Protein AF-A0A2H5VFX8-F1 (afdb_monomer)

Solvent-accessible surface area (backbone atoms only — not comparable to full-atom values): 6244 Å² total; per-residue (Å²): 88,88,66,51,66,59,59,57,82,94,69,58,56,94,41,51,47,45,29,39,61,62,89,93,60,56,45,67,61,52,40,51,47,31,31,77,76,65,73,42,84,60,42,71,35,64,79,96,39,44,62,45,27,39,33,45,79,60,65,83,97,71,53,75,63,58,55,52,49,52,55,52,46,50,50,49,48,37,44,76,73,73,39,90,57,54,68,63,47,60,59,52,50,52,53,55,60,64,71,48,72,82,81,124

Structure (mmCIF, N/CA/C/O backbone):
data_AF-A0A2H5VFX8-F1
#
_entry.id   AF-A0A2H5VFX8-F1
#
loop_
_atom_site.group_PDB
_atom_site.id
_atom_site.type_symbol
_atom_site.label_atom_id
_atom_site.label_alt_id
_atom_site.label_comp_id
_atom_site.label_asym_id
_atom_site.label_entity_id
_atom_site.label_seq_id
_atom_site.pdbx_PDB_ins_code
_atom_site.Cartn_x
_atom_site.Cartn_y
_atom_site.Cartn_z
_atom_site.occupancy
_atom_site.B_iso_or_equiv
_atom_site.auth_seq_id
_atom_site.auth_comp_id
_atom_site.auth_asym_id
_atom_site.auth_atom_id
_atom_site.pdbx_PDB_model_num
ATOM 1 N N . MET A 1 1 ? 9.583 1.473 7.853 1.00 73.19 1 MET A N 1
ATOM 2 C CA . MET A 1 1 ? 8.390 0.595 7.693 1.00 73.19 1 MET A CA 1
ATOM 3 C C . MET A 1 1 ? 8.760 -0.885 7.716 1.00 73.19 1 MET A C 1
ATOM 5 O O . MET A 1 1 ? 7.961 -1.670 8.208 1.00 73.19 1 MET A O 1
ATOM 9 N N . GLY A 1 2 ? 9.946 -1.283 7.229 1.00 83.44 2 GLY A N 1
ATOM 10 C CA . GLY A 1 2 ? 10.460 -2.645 7.435 1.00 83.44 2 GLY A CA 1
ATOM 11 C C . GLY A 1 2 ? 9.691 -3.741 6.692 1.00 83.44 2 GLY A C 1
ATOM 12 O O . GLY A 1 2 ? 9.580 -4.849 7.206 1.00 83.44 2 GLY A O 1
ATOM 13 N N . PHE A 1 3 ? 9.118 -3.424 5.527 1.00 89.06 3 PHE A N 1
ATOM 14 C CA . PHE A 1 3 ? 8.528 -4.419 4.632 1.00 89.06 3 PHE A CA 1
ATOM 15 C C . PHE A 1 3 ? 9.602 -5.038 3.740 1.00 89.06 3 PHE A C 1
ATOM 17 O O . PHE A 1 3 ? 10.490 -4.335 3.250 1.00 89.06 3 PHE A O 1
ATOM 24 N N . LYS A 1 4 ? 9.495 -6.346 3.497 1.00 91.50 4 LYS A N 1
ATOM 25 C CA . LYS A 1 4 ? 10.379 -7.067 2.580 1.00 91.50 4 LYS A CA 1
ATOM 26 C C . LYS A 1 4 ? 9.832 -6.946 1.150 1.00 91.50 4 LYS A C 1
ATOM 28 O O . LYS A 1 4 ? 8.669 -7.290 0.933 1.00 91.50 4 LYS A O 1
ATOM 33 N N . PRO A 1 5 ? 10.627 -6.483 0.168 1.00 93.38 5 PRO A N 1
ATOM 34 C CA . PRO A 1 5 ? 10.227 -6.516 -1.237 1.00 93.38 5 PRO A CA 1
ATOM 35 C C . PRO A 1 5 ? 9.914 -7.948 -1.685 1.00 93.38 5 PRO A C 1
ATOM 37 O O . PRO A 1 5 ? 10.638 -8.875 -1.321 1.00 93.38 5 PRO A O 1
ATOM 40 N N . PHE A 1 6 ? 8.843 -8.117 -2.461 1.00 94.06 6 PHE A N 1
ATOM 41 C CA . PHE A 1 6 ? 8.473 -9.408 -3.042 1.00 94.06 6 PHE A CA 1
ATOM 42 C C . PHE A 1 6 ? 9.475 -9.865 -4.120 1.00 94.06 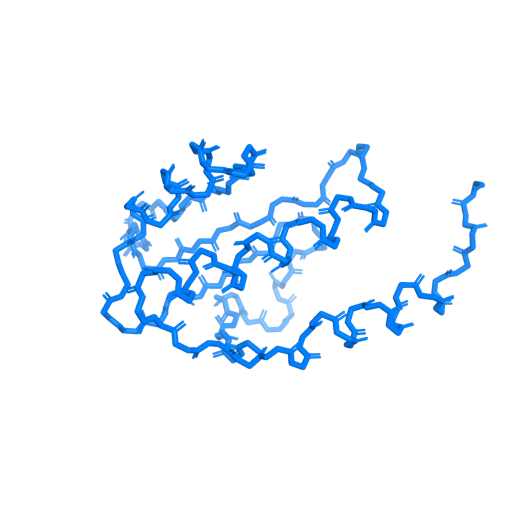6 PHE A C 1
ATOM 44 O O . PHE A 1 6 ? 10.060 -10.934 -3.952 1.00 94.06 6 PHE A O 1
ATOM 51 N N . PRO A 1 7 ? 9.746 -9.075 -5.179 1.00 92.69 7 PRO A N 1
ATOM 52 C CA . PRO A 1 7 ? 10.707 -9.462 -6.207 1.00 92.69 7 PRO A CA 1
ATOM 53 C C . PRO A 1 7 ? 12.164 -9.261 -5.761 1.00 92.69 7 PRO A C 1
ATOM 55 O O . PRO A 1 7 ? 12.503 -8.332 -5.007 1.00 92.69 7 PRO A O 1
ATOM 58 N N . VAL A 1 8 ? 13.046 -10.103 -6.310 1.00 93.19 8 VAL A N 1
ATOM 59 C CA . VAL A 1 8 ? 14.503 -9.911 -6.252 1.00 93.19 8 VAL A CA 1
ATOM 60 C C . VAL A 1 8 ? 14.893 -8.579 -6.892 1.00 93.19 8 VAL A C 1
ATOM 62 O O . VAL A 1 8 ? 14.155 -8.032 -7.709 1.00 93.19 8 VAL A O 1
ATOM 65 N N . LYS A 1 9 ? 16.036 -8.020 -6.480 1.00 92.19 9 LYS A N 1
ATOM 66 C CA . LYS A 1 9 ? 16.426 -6.639 -6.805 1.00 92.19 9 LYS A CA 1
ATOM 67 C C . LYS A 1 9 ? 16.393 -6.345 -8.308 1.00 92.19 9 LYS A C 1
ATOM 69 O O . LYS A 1 9 ? 15.857 -5.307 -8.682 1.00 92.19 9 LYS A O 1
ATOM 74 N N . ASP A 1 10 ? 16.882 -7.275 -9.117 1.00 93.69 10 ASP A N 1
ATOM 75 C CA . ASP A 1 10 ? 17.061 -7.088 -10.561 1.00 93.69 10 ASP A CA 1
ATOM 76 C C . ASP A 1 10 ? 15.756 -7.239 -11.361 1.00 93.69 10 ASP A C 1
ATOM 78 O O . ASP A 1 10 ? 15.690 -6.845 -12.518 1.00 93.69 10 ASP A O 1
ATOM 82 N N . LEU A 1 11 ? 14.690 -7.750 -10.730 1.00 93.44 11 LEU A N 1
ATOM 83 C CA . LEU A 1 11 ? 13.368 -7.946 -11.342 1.00 93.44 11 LEU A CA 1
ATOM 84 C C . LEU A 1 11 ? 12.312 -6.975 -10.790 1.00 93.44 11 LEU A C 1
ATOM 86 O O . LEU A 1 11 ? 11.107 -7.197 -10.920 1.00 93.44 11 LEU A O 1
ATOM 90 N N . ARG A 1 12 ? 12.742 -5.903 -10.115 1.00 93.38 12 ARG A N 1
ATOM 91 C CA . ARG A 1 12 ? 11.830 -4.889 -9.575 1.00 93.38 12 ARG A CA 1
ATOM 92 C C . ARG A 1 12 ? 11.284 -4.013 -10.692 1.00 93.38 12 ARG A C 1
ATOM 94 O O . ARG A 1 12 ? 12.038 -3.422 -11.454 1.00 93.38 12 ARG A O 1
ATOM 101 N N . SER A 1 13 ? 9.965 -3.868 -10.719 1.00 92.75 13 SER A N 1
ATOM 102 C CA . SER A 1 13 ? 9.310 -2.903 -11.594 1.00 92.75 13 SER A CA 1
ATOM 103 C C . SER A 1 13 ? 9.514 -1.472 -11.085 1.00 92.75 13 SER A C 1
ATOM 105 O O . SER A 1 13 ? 9.486 -1.214 -9.879 1.00 92.75 13 SER A O 1
ATOM 107 N N . TYR A 1 14 ? 9.670 -0.536 -12.022 1.00 90.00 14 TYR A N 1
ATOM 108 C CA . TYR A 1 14 ? 9.686 0.903 -11.748 1.00 90.00 14 TYR A CA 1
ATOM 109 C C . TYR A 1 14 ? 8.293 1.466 -11.441 1.00 90.00 14 TYR A C 1
ATOM 111 O O . TYR A 1 14 ? 8.176 2.532 -10.842 1.00 90.00 14 TYR A O 1
ATOM 119 N N . THR A 1 15 ? 7.238 0.756 -11.843 1.00 92.81 15 THR A N 1
ATOM 120 C CA . THR A 1 15 ? 5.860 1.256 -11.837 1.00 92.81 15 THR A CA 1
ATOM 121 C C . THR A 1 15 ? 4.951 0.534 -10.854 1.00 92.81 15 THR A C 1
ATOM 123 O O . THR A 1 15 ? 3.970 1.113 -10.396 1.00 92.81 15 THR A O 1
ATOM 126 N N . VAL A 1 16 ? 5.255 -0.715 -10.497 1.00 94.12 16 VAL A N 1
ATOM 127 C CA . VAL A 1 16 ? 4.463 -1.499 -9.542 1.00 94.12 16 VAL A CA 1
ATO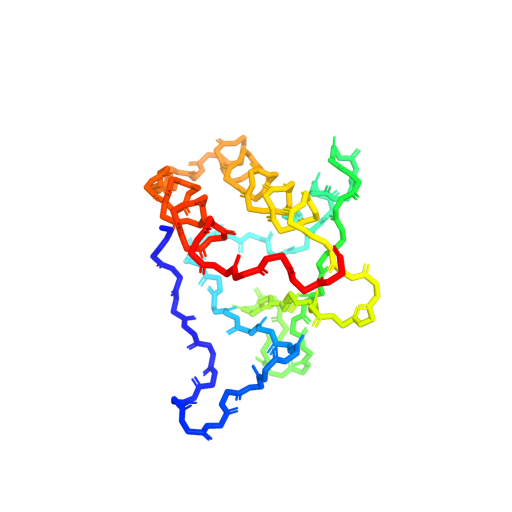M 128 C C . VAL A 1 16 ? 5.376 -2.056 -8.463 1.00 94.12 16 VAL A C 1
ATOM 130 O O . VAL A 1 16 ? 6.234 -2.900 -8.712 1.00 94.12 16 VAL A O 1
ATOM 133 N N . LEU A 1 17 ? 5.163 -1.599 -7.235 1.00 94.62 17 LEU A N 1
ATOM 134 C CA . LEU A 1 17 ? 5.944 -2.002 -6.076 1.00 94.62 17 LEU A CA 1
ATOM 135 C C . LEU A 1 17 ? 5.194 -3.099 -5.326 1.00 94.62 17 LEU A C 1
ATOM 137 O O . LEU A 1 17 ? 4.063 -2.879 -4.903 1.00 94.62 17 LEU A O 1
ATOM 141 N N . ALA A 1 18 ? 5.812 -4.263 -5.146 1.00 94.75 18 ALA A N 1
ATOM 142 C CA . ALA A 1 18 ? 5.215 -5.397 -4.447 1.00 94.75 18 ALA A CA 1
ATOM 143 C C . ALA A 1 18 ? 5.989 -5.719 -3.163 1.00 94.75 18 ALA A C 1
ATOM 145 O O . ALA A 1 18 ? 7.220 -5.822 -3.182 1.00 94.75 18 ALA A O 1
ATOM 146 N N . PHE A 1 19 ? 5.268 -5.908 -2.060 1.00 94.56 19 PHE A N 1
ATOM 147 C CA . PHE A 1 19 ? 5.845 -6.164 -0.743 1.00 94.56 19 PHE A CA 1
ATOM 148 C C . PHE A 1 19 ? 5.094 -7.271 -0.012 1.00 94.56 19 PHE A C 1
ATOM 150 O O . PHE A 1 19 ? 3.873 -7.386 -0.119 1.00 94.56 19 PHE A O 1
ATOM 157 N N . TRP A 1 20 ? 5.833 -8.051 0.770 1.00 93.75 20 TRP A N 1
ATOM 158 C CA . TRP A 1 20 ? 5.253 -8.993 1.717 1.00 93.75 20 TRP A CA 1
ATOM 159 C C . TRP A 1 20 ? 4.559 -8.248 2.857 1.00 93.75 20 TRP A C 1
ATOM 161 O O . TRP A 1 20 ? 5.105 -7.277 3.391 1.00 93.75 20 TRP A O 1
ATOM 171 N N . HIS A 1 21 ? 3.390 -8.736 3.261 1.00 90.56 21 HIS A N 1
ATOM 172 C CA . HIS A 1 21 ? 2.797 -8.382 4.544 1.00 90.56 21 HIS A CA 1
ATOM 173 C C . HIS A 1 21 ? 3.672 -8.889 5.688 1.00 90.56 21 HIS A C 1
ATOM 175 O O . HIS A 1 21 ? 4.404 -9.871 5.554 1.00 90.56 21 HIS A O 1
ATOM 181 N N . LYS A 1 22 ? 3.605 -8.197 6.824 1.00 84.12 22 LYS A N 1
ATOM 182 C CA . LYS A 1 22 ? 4.135 -8.729 8.084 1.00 84.12 22 LYS A CA 1
ATOM 183 C C . LYS A 1 22 ? 3.170 -9.785 8.621 1.00 84.12 22 LYS A C 1
ATOM 185 O O . LYS A 1 22 ? 1.983 -9.779 8.295 1.00 84.12 22 LYS A O 1
ATOM 190 N N . GLU A 1 23 ? 3.693 -10.678 9.447 1.00 83.62 23 GLU A N 1
ATOM 191 C CA . GLU A 1 23 ? 2.886 -11.700 10.108 1.00 83.62 23 GLU A CA 1
ATOM 192 C C . GLU A 1 23 ? 1.747 -11.071 10.924 1.00 83.62 23 GLU A C 1
ATOM 194 O O . GLU A 1 23 ? 1.902 -10.002 11.519 1.00 83.62 23 GLU A O 1
ATOM 199 N N . GLY A 1 24 ? 0.585 -11.726 10.911 1.00 83.81 24 GLY A N 1
ATOM 200 C CA . GLY A 1 24 ? -0.611 -11.288 11.634 1.00 83.81 24 GLY A CA 1
ATOM 201 C C . GLY A 1 24 ? -1.472 -10.236 10.925 1.00 83.81 24 GLY A C 1
ATOM 202 O O . GLY A 1 24 ? -2.565 -9.947 11.406 1.00 83.81 24 GLY A O 1
ATOM 203 N N . ILE A 1 25 ? -1.043 -9.680 9.785 1.00 86.06 25 ILE A N 1
ATOM 204 C CA . ILE A 1 25 ? -1.852 -8.715 9.024 1.00 86.06 25 ILE A CA 1
ATOM 205 C C . ILE A 1 25 ? -2.863 -9.441 8.132 1.00 86.06 25 ILE A C 1
ATOM 207 O O . ILE A 1 25 ? -2.501 -10.263 7.292 1.00 86.06 25 ILE A O 1
ATOM 211 N N . ASP A 1 26 ? -4.130 -9.056 8.258 1.00 90.50 26 ASP A N 1
ATOM 212 C CA . ASP A 1 26 ? -5.184 -9.408 7.308 1.00 90.50 26 ASP A CA 1
ATOM 213 C C . ASP A 1 26 ? -5.167 -8.421 6.127 1.00 90.50 26 ASP A C 1
ATOM 215 O O . ASP A 1 26 ? -5.568 -7.261 6.261 1.00 90.50 26 ASP A O 1
ATOM 219 N N . ASP A 1 27 ? -4.683 -8.880 4.967 1.00 91.19 27 ASP A N 1
ATOM 220 C CA . ASP A 1 27 ? -4.599 -8.081 3.736 1.00 91.19 27 ASP A CA 1
ATOM 221 C C . ASP A 1 27 ? -5.942 -7.462 3.340 1.00 91.19 27 ASP A C 1
ATOM 223 O O . ASP A 1 27 ? -5.996 -6.292 2.965 1.00 91.19 27 ASP A O 1
ATOM 227 N N . VAL A 1 28 ? -7.028 -8.236 3.402 1.00 92.44 28 VAL A N 1
ATOM 228 C CA . VAL A 1 28 ? -8.337 -7.783 2.923 1.00 92.44 28 VAL A CA 1
ATOM 229 C C . VAL A 1 28 ? -8.837 -6.664 3.822 1.00 92.44 28 VAL A C 1
ATOM 231 O O . VAL A 1 28 ? -9.156 -5.585 3.323 1.00 92.44 28 VAL A O 1
ATOM 234 N N . LYS A 1 29 ? -8.804 -6.872 5.145 1.00 92.69 29 LYS A N 1
ATOM 235 C CA . LYS A 1 29 ? -9.200 -5.838 6.111 1.00 92.69 29 LYS A CA 1
ATOM 236 C C . LYS A 1 29 ? -8.334 -4.594 5.998 1.00 92.69 29 LYS A C 1
ATOM 238 O O . LYS A 1 29 ? -8.863 -3.489 6.028 1.00 92.69 29 LYS A O 1
ATOM 243 N N . PHE A 1 30 ? -7.022 -4.752 5.834 1.00 92.62 30 PHE A N 1
ATOM 244 C CA . PHE A 1 30 ? -6.114 -3.621 5.670 1.00 92.62 30 PHE A CA 1
ATOM 245 C C . PHE A 1 30 ? -6.437 -2.796 4.418 1.00 92.62 30 PHE A C 1
ATOM 247 O O . PHE A 1 30 ? -6.527 -1.568 4.494 1.00 92.62 30 PHE A O 1
ATOM 254 N N . ARG A 1 31 ? -6.650 -3.456 3.274 1.00 94.62 31 ARG A N 1
ATOM 255 C CA . ARG A 1 31 ? -6.997 -2.781 2.016 1.00 94.62 31 ARG A CA 1
ATOM 256 C C . ARG A 1 31 ? -8.354 -2.093 2.091 1.00 94.62 31 ARG A C 1
ATOM 258 O O . ARG A 1 31 ? -8.460 -0.942 1.680 1.00 94.62 31 ARG A O 1
ATOM 265 N N . GLU A 1 32 ? -9.359 -2.754 2.657 1.00 94.88 32 GLU A N 1
ATOM 266 C CA . GLU A 1 32 ? -10.671 -2.143 2.875 1.00 94.88 32 GLU A CA 1
ATOM 267 C C . GLU A 1 32 ? -10.606 -0.946 3.824 1.00 94.88 32 GLU A C 1
ATOM 269 O O . GLU A 1 32 ? -11.282 0.054 3.598 1.00 94.88 32 GLU A O 1
ATOM 274 N N . TYR A 1 33 ? -9.793 -1.026 4.878 1.00 94.75 33 TYR A N 1
ATOM 275 C CA . TYR A 1 33 ? -9.622 0.070 5.827 1.00 94.75 33 TYR A CA 1
ATOM 276 C C . TYR A 1 33 ? -8.979 1.292 5.169 1.00 94.75 33 TYR A C 1
ATOM 278 O O . TYR A 1 33 ? -9.421 2.422 5.380 1.00 94.75 33 TYR A O 1
ATOM 286 N N . LEU A 1 34 ? -7.950 1.070 4.345 1.00 94.81 34 LEU A N 1
ATOM 287 C CA . LEU A 1 34 ? -7.295 2.127 3.579 1.00 94.81 34 LEU A CA 1
ATOM 288 C C . LEU A 1 34 ? -8.250 2.834 2.617 1.00 94.81 34 LEU A C 1
ATOM 290 O O . LEU A 1 34 ? -8.252 4.067 2.556 1.00 94.81 34 LEU A O 1
ATOM 294 N N . ASP A 1 35 ? -9.067 2.059 1.910 1.00 95.88 35 ASP A N 1
ATOM 295 C CA . ASP A 1 35 ? -10.064 2.578 0.982 1.00 95.88 35 ASP A CA 1
ATOM 296 C C . ASP A 1 35 ? -11.133 3.386 1.734 1.00 95.88 35 ASP A C 1
ATOM 298 O O . ASP A 1 35 ? -11.243 4.600 1.560 1.00 95.88 35 ASP A O 1
ATOM 302 N N . LYS A 1 36 ? -11.818 2.754 2.696 1.00 95.38 36 LYS A N 1
ATOM 303 C CA . LYS A 1 36 ? -12.938 3.358 3.434 1.00 95.38 36 LYS A CA 1
ATOM 304 C C . LYS A 1 36 ? -12.535 4.593 4.246 1.00 95.38 36 LYS A C 1
ATOM 306 O O . LYS A 1 36 ? -13.299 5.552 4.306 1.00 95.38 36 LYS A O 1
ATOM 311 N N . LYS A 1 37 ? -11.362 4.589 4.893 1.00 95.06 37 LYS A N 1
ATOM 312 C CA . LYS A 1 37 ? -10.957 5.676 5.806 1.00 95.06 37 LYS A CA 1
ATOM 313 C C . LYS A 1 37 ? -10.146 6.778 5.132 1.00 95.06 37 LYS A C 1
ATOM 315 O O . LYS A 1 37 ? -10.229 7.932 5.546 1.00 95.06 37 LYS A O 1
ATOM 320 N N . TYR A 1 38 ? -9.330 6.441 4.134 1.00 94.06 38 TYR A N 1
ATOM 321 C CA . TYR A 1 38 ? -8.382 7.391 3.544 1.00 94.06 38 TYR A CA 1
ATOM 322 C C . TYR A 1 38 ? -8.588 7.629 2.044 1.00 94.06 38 TYR A C 1
ATOM 324 O O . TYR A 1 38 ? -7.909 8.500 1.478 1.00 94.06 38 TYR A O 1
ATOM 332 N N . GLY A 1 39 ? -9.491 6.882 1.399 1.00 94.25 39 GLY A N 1
ATOM 333 C CA . GLY A 1 39 ? -9.679 6.901 -0.050 1.00 94.25 39 GLY A CA 1
ATOM 334 C C . GLY A 1 39 ? -8.402 6.506 -0.788 1.00 94.25 39 GLY A C 1
ATOM 335 O O . GLY A 1 39 ? -8.047 7.138 -1.782 1.00 94.25 39 GLY A O 1
ATOM 336 N N . VAL A 1 40 ? -7.632 5.563 -0.231 1.00 95.62 40 VAL A N 1
ATOM 337 C CA . VAL A 1 40 ? -6.391 5.055 -0.828 1.00 95.62 40 VAL A CA 1
ATOM 338 C C . VAL A 1 40 ? -6.592 3.591 -1.174 1.00 95.62 40 VAL A C 1
ATOM 340 O O . VAL A 1 40 ? -6.750 2.756 -0.290 1.00 95.62 40 VAL A O 1
ATOM 343 N N . ILE A 1 41 ? -6.526 3.277 -2.463 1.00 95.00 41 ILE A N 1
ATOM 344 C CA . ILE A 1 41 ? -6.705 1.916 -2.962 1.00 95.00 41 ILE A CA 1
ATOM 345 C C . ILE A 1 41 ? -5.334 1.331 -3.292 1.00 95.00 41 ILE A C 1
ATOM 347 O O . ILE A 1 41 ? -4.563 1.901 -4.064 1.00 95.00 41 ILE A O 1
ATOM 351 N N . ILE A 1 42 ? -5.042 0.167 -2.717 1.00 94.94 42 ILE A N 1
ATOM 352 C CA . ILE A 1 42 ? -3.889 -0.659 -3.083 1.00 94.94 42 ILE A CA 1
ATOM 353 C C . ILE A 1 42 ? -4.380 -2.040 -3.511 1.00 94.94 42 ILE A C 1
ATOM 355 O O . ILE A 1 42 ? -5.466 -2.477 -3.125 1.00 94.94 42 ILE A O 1
ATOM 359 N N . ALA A 1 43 ? -3.575 -2.748 -4.297 1.00 95.00 43 ALA A N 1
ATOM 360 C CA . ALA A 1 43 ? -3.948 -4.062 -4.799 1.00 95.00 43 ALA A CA 1
ATOM 361 C C . ALA A 1 43 ? -3.361 -5.182 -3.932 1.00 95.00 43 ALA A C 1
ATOM 363 O O . ALA A 1 43 ? -2.256 -5.063 -3.410 1.00 95.00 43 ALA A O 1
ATOM 364 N N . GLY A 1 44 ? -4.078 -6.298 -3.819 1.00 94.25 44 GLY A N 1
ATOM 365 C CA . GLY A 1 44 ? -3.539 -7.529 -3.240 1.00 94.25 44 GLY A CA 1
ATOM 366 C C . GLY A 1 44 ? -2.692 -8.328 -4.240 1.00 94.25 44 GLY A C 1
ATOM 367 O O . GLY A 1 44 ? -2.610 -8.010 -5.438 1.00 94.25 44 GLY A O 1
ATOM 368 N N . GLY A 1 45 ? -2.062 -9.385 -3.735 1.00 91.69 45 GLY A N 1
ATOM 369 C CA . GLY A 1 45 ? -1.498 -10.475 -4.525 1.00 91.69 45 GLY A CA 1
ATOM 370 C C . GLY A 1 45 ? -2.579 -11.407 -5.084 1.00 91.69 45 GLY A C 1
ATOM 371 O O . GLY A 1 45 ? -3.697 -11.470 -4.568 1.00 91.69 45 GLY A O 1
ATOM 372 N N . PHE A 1 46 ? -2.230 -12.151 -6.131 1.00 89.50 46 PHE A N 1
ATOM 373 C CA . PHE A 1 46 ? -3.094 -13.147 -6.769 1.00 89.50 46 PHE A CA 1
ATOM 374 C C . PHE A 1 46 ? -2.469 -14.543 -6.688 1.00 89.50 46 PHE A C 1
ATOM 376 O O . PHE A 1 46 ? -1.273 -14.671 -6.434 1.00 89.50 46 PHE A O 1
ATOM 383 N N . GLY A 1 47 ? -3.273 -15.587 -6.908 1.00 92.00 47 GLY A N 1
ATOM 384 C CA . GLY A 1 47 ? -2.798 -16.974 -6.898 1.00 92.00 47 GLY A CA 1
ATOM 385 C C . GLY A 1 47 ? -2.140 -17.358 -5.570 1.00 92.00 47 GLY A C 1
ATOM 386 O O . GLY A 1 47 ? -2.672 -17.067 -4.500 1.00 92.00 47 GLY A O 1
ATOM 387 N N . GLU A 1 48 ? -0.957 -17.965 -5.642 1.00 91.44 48 GLU A N 1
ATOM 388 C CA . GLU A 1 48 ? -0.205 -18.487 -4.488 1.00 91.44 48 GLU A CA 1
ATOM 389 C C . GLU A 1 48 ? 0.203 -17.419 -3.456 1.00 91.44 48 GLU A C 1
ATOM 391 O O . GLU A 1 48 ? 0.460 -17.728 -2.287 1.00 91.44 48 GLU A O 1
ATOM 396 N N . VAL A 1 49 ? 0.242 -16.146 -3.869 1.00 91.62 49 VAL A N 1
ATOM 397 C CA . VAL A 1 49 ? 0.610 -15.003 -3.016 1.00 91.62 49 VAL A CA 1
ATOM 398 C C . VAL A 1 49 ? -0.598 -14.193 -2.538 1.00 91.62 49 VAL A C 1
ATOM 400 O O . VAL A 1 49 ? -0.437 -13.129 -1.929 1.00 91.62 49 VAL A O 1
ATOM 403 N N . ARG A 1 50 ? -1.822 -14.678 -2.792 1.00 91.50 50 ARG A N 1
ATOM 404 C CA . ARG A 1 50 ? -3.060 -14.045 -2.323 1.00 91.50 50 ARG A CA 1
ATOM 405 C C . ARG A 1 50 ? -3.053 -13.919 -0.798 1.00 91.50 50 ARG A C 1
ATOM 407 O O . ARG A 1 50 ? -2.761 -14.874 -0.088 1.00 91.50 50 ARG A O 1
ATOM 414 N N . GLY A 1 51 ? -3.345 -12.717 -0.303 1.00 90.31 51 GLY A N 1
ATOM 415 C CA . GLY A 1 51 ? -3.361 -12.399 1.130 1.00 90.31 51 GLY A CA 1
ATOM 416 C C . GLY A 1 51 ? -1.982 -12.239 1.786 1.00 90.31 51 GLY A C 1
ATOM 417 O O . GLY A 1 51 ? -1.908 -11.761 2.910 1.00 90.31 51 GLY A O 1
ATOM 418 N N . LYS A 1 52 ? -0.886 -12.583 1.094 1.00 92.25 52 LYS A N 1
ATOM 419 C CA . LYS A 1 52 ? 0.487 -12.491 1.627 1.00 92.25 52 LYS A CA 1
ATOM 420 C C . LYS A 1 52 ? 1.254 -11.276 1.115 1.00 92.25 52 LYS A C 1
ATOM 422 O O . LYS A 1 52 ? 2.185 -10.815 1.767 1.00 92.25 52 LYS A O 1
ATOM 427 N N . VAL A 1 53 ? 0.893 -10.779 -0.065 1.00 94.38 53 VAL A N 1
ATOM 428 C CA . VAL A 1 53 ? 1.561 -9.661 -0.740 1.00 94.38 53 VAL A CA 1
ATOM 429 C C . VAL A 1 53 ? 0.546 -8.567 -1.033 1.00 94.38 53 VAL A C 1
ATOM 431 O O . VAL A 1 53 ? -0.592 -8.856 -1.403 1.00 94.38 53 VAL A O 1
ATOM 434 N N . PHE A 1 54 ? 0.989 -7.318 -0.950 1.00 94.81 54 PHE A N 1
ATOM 435 C CA . PHE A 1 54 ? 0.275 -6.165 -1.488 1.00 94.81 54 PHE A CA 1
ATOM 436 C C . PHE A 1 54 ? 1.127 -5.443 -2.535 1.00 94.81 54 PHE A C 1
ATOM 438 O O . PHE A 1 54 ? 2.355 -5.574 -2.581 1.00 94.81 54 PHE A O 1
ATOM 445 N N . ARG A 1 55 ? 0.458 -4.684 -3.401 1.00 95.81 55 ARG A N 1
ATOM 446 C CA . ARG A 1 55 ? 1.047 -3.982 -4.538 1.00 95.81 55 ARG A CA 1
ATOM 447 C C . ARG A 1 55 ? 0.588 -2.530 -4.574 1.00 95.81 55 ARG A C 1
ATOM 449 O O . ARG A 1 55 ? -0.603 -2.241 -4.461 1.00 95.81 55 ARG A O 1
ATOM 456 N N . ILE A 1 56 ? 1.544 -1.631 -4.778 1.00 95.50 56 ILE A N 1
ATOM 457 C CA . ILE A 1 56 ? 1.333 -0.193 -4.941 1.00 95.50 56 ILE A CA 1
ATOM 458 C C . ILE A 1 56 ? 1.674 0.168 -6.385 1.00 95.50 56 ILE A C 1
ATOM 460 O O . ILE A 1 56 ? 2.808 -0.026 -6.824 1.00 95.50 56 ILE A O 1
ATOM 464 N N . GLY A 1 57 ? 0.690 0.683 -7.117 1.00 94.38 57 GLY A N 1
ATOM 465 C CA . GLY A 1 57 ? 0.892 1.226 -8.456 1.00 94.38 57 GLY A CA 1
ATOM 466 C C . GLY A 1 57 ? 1.348 2.681 -8.390 1.00 94.38 57 GLY A C 1
ATOM 467 O O . GLY A 1 57 ? 0.736 3.499 -7.712 1.00 94.38 57 GLY A O 1
ATOM 468 N N . SER A 1 58 ? 2.413 3.000 -9.113 1.00 91.94 58 SER A N 1
ATOM 469 C CA . SER A 1 58 ? 2.914 4.351 -9.347 1.00 91.94 58 SER A CA 1
ATOM 470 C C . SER A 1 58 ? 2.995 4.572 -10.857 1.00 91.94 58 SER A C 1
ATOM 472 O O . SER A 1 58 ? 4.070 4.528 -11.453 1.00 91.94 58 SER A O 1
ATOM 474 N N . MET A 1 59 ? 1.830 4.731 -11.485 1.00 91.94 59 MET A N 1
ATOM 475 C CA . MET A 1 59 ? 1.663 4.822 -12.937 1.00 91.94 59 MET A CA 1
ATOM 476 C C . MET A 1 59 ? 0.750 5.985 -13.312 1.00 91.94 59 MET A C 1
ATOM 478 O O . MET A 1 59 ? -0.216 6.264 -12.605 1.00 91.94 59 MET A O 1
ATOM 482 N N . GLY A 1 60 ? 1.022 6.615 -14.455 1.00 90.75 60 GLY A N 1
ATOM 483 C CA . GLY A 1 60 ? 0.213 7.718 -14.973 1.00 90.75 60 GLY A CA 1
ATOM 484 C C . GLY A 1 60 ? 0.429 9.017 -14.197 1.00 90.75 60 GLY A C 1
ATOM 485 O O . GLY A 1 60 ? 1.562 9.382 -13.888 1.00 90.75 60 GLY A O 1
ATOM 486 N N . ILE A 1 61 ? -0.662 9.725 -13.890 1.00 89.31 61 ILE A N 1
ATOM 487 C CA . ILE A 1 61 ? -0.627 11.046 -13.245 1.00 89.31 61 ILE A CA 1
ATOM 488 C C . ILE A 1 61 ? -0.382 10.882 -11.736 1.00 89.31 61 ILE A C 1
ATOM 490 O O . ILE A 1 61 ? -1.296 10.893 -10.910 1.00 89.31 61 ILE A O 1
ATOM 494 N N . VAL A 1 62 ? 0.887 10.718 -11.367 1.00 89.25 62 VAL A N 1
ATOM 495 C CA . VAL A 1 62 ? 1.331 10.583 -9.975 1.00 89.25 62 VAL A CA 1
ATOM 496 C C . VAL A 1 62 ? 2.166 11.793 -9.585 1.00 89.25 62 VAL A C 1
ATOM 498 O O . VAL A 1 62 ? 3.171 12.099 -10.217 1.00 89.25 62 VAL A O 1
ATOM 501 N N . ASN A 1 63 ? 1.768 12.473 -8.508 1.00 89.44 63 ASN A N 1
ATOM 502 C CA . ASN A 1 63 ? 2.499 13.610 -7.958 1.00 89.44 63 ASN A CA 1
ATOM 503 C C . ASN A 1 63 ? 3.042 13.298 -6.551 1.00 89.44 63 ASN A C 1
ATOM 505 O O . ASN A 1 63 ? 2.727 12.280 -5.928 1.00 89.44 63 ASN A O 1
ATOM 509 N N . ARG A 1 64 ? 3.847 14.219 -6.013 1.00 89.62 64 ARG A N 1
ATOM 510 C CA . ARG A 1 64 ? 4.457 14.092 -4.677 1.00 89.62 64 ARG A CA 1
ATOM 511 C C . ARG A 1 64 ? 3.415 13.926 -3.566 1.00 89.62 64 ARG A C 1
ATOM 513 O O . ARG A 1 64 ? 3.660 13.207 -2.598 1.00 89.62 64 ARG A O 1
ATOM 520 N N . GLN A 1 65 ? 2.255 14.570 -3.697 1.00 89.38 65 GLN A N 1
ATOM 521 C CA . GLN A 1 65 ? 1.185 14.487 -2.704 1.00 89.38 65 GLN A CA 1
ATOM 522 C C . GLN A 1 65 ? 0.553 13.092 -2.677 1.00 89.38 65 GLN A C 1
ATOM 524 O O . GLN A 1 65 ? 0.301 12.579 -1.590 1.00 89.38 65 GLN A O 1
ATOM 529 N N . HIS A 1 66 ? 0.378 12.438 -3.832 1.00 91.81 66 HIS A N 1
ATOM 530 C CA . HIS A 1 66 ? -0.122 11.060 -3.914 1.00 91.81 66 HIS A CA 1
ATOM 531 C C . HIS A 1 66 ? 0.797 10.086 -3.165 1.00 91.81 66 HIS A C 1
ATOM 533 O O . HIS A 1 66 ? 0.320 9.262 -2.381 1.00 91.81 66 HIS A O 1
ATOM 539 N N . VAL A 1 67 ? 2.117 10.230 -3.330 1.00 91.50 67 VAL A N 1
ATOM 540 C CA . VAL A 1 67 ? 3.110 9.398 -2.630 1.00 91.50 67 VAL A CA 1
ATOM 541 C C . VAL A 1 67 ? 3.029 9.608 -1.115 1.00 91.50 67 VAL A C 1
ATOM 543 O O . VAL A 1 67 ? 2.915 8.645 -0.356 1.00 91.50 67 VAL A O 1
ATOM 546 N N . ILE A 1 68 ? 3.035 10.865 -0.659 1.00 91.88 68 ILE A N 1
ATOM 547 C CA . ILE A 1 68 ? 2.970 11.185 0.773 1.00 91.88 68 ILE A CA 1
ATOM 548 C C . ILE A 1 68 ? 1.639 10.752 1.393 1.00 91.88 68 ILE A C 1
ATOM 550 O O . ILE A 1 68 ? 1.650 10.212 2.502 1.00 91.88 68 ILE A O 1
ATOM 554 N N . LYS A 1 69 ? 0.510 10.950 0.698 1.00 92.94 69 LYS A N 1
ATOM 555 C CA . LYS A 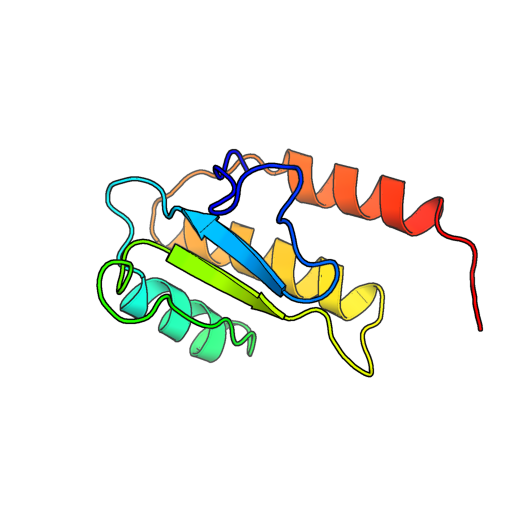1 69 ? -0.812 10.505 1.156 1.00 92.94 69 LYS A CA 1
ATOM 556 C C . LYS A 1 69 ? -0.829 8.989 1.322 1.00 92.94 69 LYS A C 1
ATOM 558 O O . LYS A 1 69 ? -1.151 8.523 2.406 1.00 92.94 69 LYS A O 1
ATOM 563 N N . THR A 1 70 ? -0.384 8.240 0.312 1.00 93.38 70 THR A N 1
ATOM 564 C CA . THR A 1 70 ? -0.334 6.769 0.357 1.00 93.38 70 THR A CA 1
ATOM 565 C C . THR A 1 70 ? 0.487 6.273 1.546 1.00 93.38 70 THR A C 1
ATOM 567 O O . THR A 1 70 ? -0.015 5.502 2.360 1.00 93.38 70 THR A O 1
ATOM 570 N N . LEU A 1 71 ? 1.714 6.776 1.720 1.00 91.88 71 LEU A N 1
ATOM 571 C CA . LEU A 1 71 ? 2.580 6.370 2.833 1.00 91.88 71 LEU A CA 1
ATOM 572 C C . LEU A 1 71 ? 1.992 6.741 4.200 1.00 91.88 71 LEU A C 1
ATOM 574 O O . LEU A 1 71 ? 2.008 5.926 5.121 1.00 91.88 71 LEU A O 1
ATOM 578 N N . SER A 1 72 ? 1.459 7.956 4.336 1.00 91.44 72 SER A N 1
ATOM 579 C CA . SER A 1 72 ? 0.889 8.431 5.602 1.00 91.44 72 SER A CA 1
ATOM 580 C C . SER A 1 72 ? -0.372 7.655 5.979 1.00 91.44 72 SER A C 1
ATOM 582 O O . SER A 1 72 ? -0.539 7.286 7.139 1.00 91.44 72 SER A O 1
ATOM 584 N N . SER A 1 73 ? -1.240 7.372 5.005 1.00 93.50 73 SER A N 1
ATOM 585 C CA . SER A 1 73 ? -2.440 6.558 5.195 1.00 93.50 73 SER A CA 1
ATOM 586 C C . SER A 1 73 ? -2.089 5.127 5.575 1.00 93.50 73 SER A C 1
ATOM 588 O O . SER A 1 73 ? -2.696 4.596 6.495 1.00 93.50 73 SER A O 1
ATOM 590 N N . MET A 1 74 ? -1.066 4.528 4.957 1.00 91.75 74 MET A N 1
ATOM 591 C CA . MET A 1 74 ? -0.576 3.205 5.353 1.00 91.75 74 MET A CA 1
ATOM 592 C C . MET A 1 74 ? -0.077 3.188 6.798 1.00 91.75 74 MET A C 1
ATOM 594 O O . MET A 1 74 ? -0.502 2.332 7.565 1.00 91.75 74 MET A O 1
ATOM 598 N N . VAL A 1 75 ? 0.787 4.132 7.195 1.00 90.44 75 VAL A N 1
ATOM 599 C CA . VAL A 1 75 ? 1.293 4.205 8.580 1.00 90.44 75 VAL A CA 1
ATOM 600 C C . VAL A 1 75 ? 0.143 4.313 9.582 1.00 90.44 75 VAL A C 1
ATOM 602 O O . VAL A 1 75 ? 0.129 3.581 10.570 1.00 90.44 75 VAL A O 1
ATOM 605 N N . LYS A 1 76 ? -0.837 5.184 9.316 1.00 90.56 76 LYS A N 1
ATOM 606 C CA . LYS A 1 76 ? -2.000 5.358 10.194 1.00 90.56 76 LYS A CA 1
ATOM 607 C C . LYS A 1 76 ? -2.898 4.120 10.218 1.00 90.56 76 LYS A C 1
ATOM 609 O O . LYS A 1 76 ? -3.245 3.669 11.298 1.00 90.56 76 LYS A O 1
ATOM 614 N N . ALA A 1 77 ? -3.198 3.530 9.062 1.00 91.38 77 ALA A N 1
ATOM 615 C CA . ALA A 1 77 ? -4.002 2.315 8.971 1.00 91.38 77 ALA A CA 1
ATOM 616 C C . ALA A 1 77 ? -3.376 1.155 9.755 1.00 91.38 77 ALA A C 1
ATOM 618 O O . ALA A 1 77 ? -4.070 0.477 10.502 1.00 91.38 77 ALA A O 1
ATOM 619 N N . PHE A 1 78 ? -2.059 0.958 9.650 1.00 88.38 78 PHE A N 1
ATOM 620 C CA . PHE A 1 78 ? -1.377 -0.055 10.450 1.00 88.38 78 PHE A CA 1
ATOM 621 C C . PHE A 1 78 ? -1.444 0.241 11.947 1.00 88.38 78 PHE A C 1
ATOM 623 O O . PHE A 1 78 ? -1.768 -0.661 12.714 1.00 88.38 78 PHE A O 1
ATOM 630 N N . LYS A 1 79 ? -1.216 1.496 12.352 1.00 88.44 79 LYS A N 1
ATOM 631 C CA . LYS A 1 79 ? -1.316 1.915 13.756 1.00 88.44 79 LYS A CA 1
ATOM 632 C C . LYS A 1 79 ? -2.713 1.667 14.330 1.00 88.44 79 LYS A C 1
ATOM 634 O O . LYS A 1 79 ? -2.829 1.139 15.430 1.00 88.44 79 LYS A O 1
ATOM 639 N N . ASP A 1 80 ? -3.752 1.990 13.567 1.00 88.56 80 ASP A N 1
ATOM 640 C CA . ASP A 1 80 ? -5.149 1.809 13.969 1.00 88.56 80 ASP A CA 1
ATOM 641 C C . ASP A 1 80 ? -5.555 0.326 14.039 1.00 88.56 80 ASP A C 1
ATOM 643 O O . ASP A 1 80 ? -6.417 -0.043 14.830 1.00 88.56 80 ASP A O 1
ATOM 647 N N . LEU A 1 81 ? -4.909 -0.534 13.245 1.00 86.62 81 LEU A N 1
ATOM 648 C CA . LEU A 1 81 ? -5.066 -1.991 13.293 1.00 86.62 81 LEU A CA 1
ATOM 649 C C . LEU A 1 81 ? -4.176 -2.659 14.360 1.00 86.62 81 LEU A C 1
ATOM 651 O O . LEU A 1 81 ? -4.105 -3.884 14.409 1.00 86.62 81 LEU A O 1
ATOM 655 N N . GLY A 1 82 ? -3.497 -1.876 15.206 1.00 85.81 82 GLY A N 1
ATOM 656 C CA . GLY A 1 82 ? -2.668 -2.374 16.309 1.00 85.81 82 GLY A CA 1
ATOM 657 C C . GLY A 1 82 ? -1.220 -2.711 15.936 1.00 85.81 82 GLY A C 1
ATOM 658 O O . GLY A 1 82 ? -0.492 -3.267 16.755 1.00 85.81 82 GLY A O 1
ATOM 659 N N . PHE A 1 83 ? -0.770 -2.362 14.728 1.00 83.75 83 PHE A N 1
ATOM 660 C CA . PHE A 1 83 ? 0.601 -2.589 14.270 1.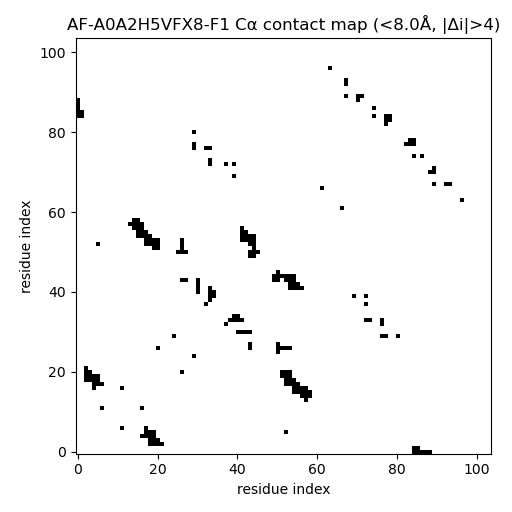00 83.75 83 PHE A CA 1
ATOM 661 C C . PHE A 1 83 ? 1.432 -1.306 14.329 1.00 83.75 83 PHE A C 1
ATOM 663 O O . PHE A 1 83 ? 1.195 -0.342 13.598 1.00 83.75 83 PHE A O 1
ATOM 670 N N . THR A 1 84 ? 2.488 -1.310 15.138 1.00 75.94 84 THR A N 1
ATOM 671 C CA . THR A 1 84 ? 3.441 -0.195 15.178 1.00 75.94 84 THR A CA 1
ATOM 672 C C . THR A 1 84 ? 4.382 -0.260 13.978 1.00 75.94 84 THR A C 1
ATOM 674 O O . THR A 1 84 ? 5.208 -1.167 13.856 1.00 75.94 84 THR A O 1
ATOM 677 N N . LEU A 1 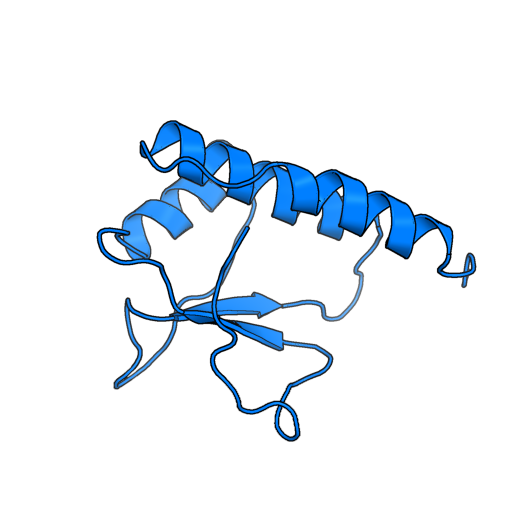85 ? 4.291 0.730 13.089 1.00 77.94 85 LEU A N 1
ATOM 678 C CA . LEU A 1 85 ? 5.263 0.936 12.019 1.00 77.94 85 LEU A CA 1
ATOM 679 C C . LEU A 1 85 ? 6.222 2.073 12.350 1.00 77.94 85 LEU A C 1
ATOM 681 O O . LEU A 1 85 ? 5.844 3.092 12.917 1.00 77.94 85 LEU A O 1
ATOM 685 N N . GLU A 1 86 ? 7.468 1.935 11.903 1.00 72.44 86 GLU A N 1
ATOM 686 C CA . GLU A 1 86 ? 8.442 3.021 11.988 1.00 72.44 86 GLU A CA 1
ATOM 687 C C . GLU A 1 86 ? 8.014 4.231 11.143 1.00 72.44 86 GLU A C 1
ATOM 689 O O . GLU A 1 86 ? 7.973 4.162 9.905 1.00 72.44 86 GLU A O 1
ATOM 694 N N . GLU A 1 87 ? 7.818 5.372 11.803 1.00 70.56 87 GLU A N 1
ATOM 695 C CA . GLU A 1 87 ? 7.454 6.646 11.165 1.00 70.56 87 GLU A CA 1
ATOM 696 C C . GLU A 1 87 ? 8.592 7.258 10.324 1.00 70.56 87 GLU A C 1
ATOM 698 O O . GLU A 1 87 ? 8.352 8.121 9.474 1.00 70.56 87 GLU A O 1
ATOM 703 N N . LYS A 1 88 ? 9.829 6.750 10.466 1.00 81.38 88 LYS A N 1
ATOM 704 C CA . LYS A 1 88 ? 11.019 7.193 9.709 1.00 81.38 88 LYS A CA 1
ATOM 705 C C . LYS A 1 88 ? 10.800 7.210 8.189 1.00 81.38 88 LYS A C 1
ATOM 707 O O . LYS A 1 88 ? 11.419 8.008 7.488 1.00 81.38 88 LYS A O 1
ATOM 712 N N . ALA A 1 89 ? 9.908 6.362 7.672 1.00 81.69 89 ALA A N 1
ATOM 713 C CA . ALA A 1 89 ? 9.652 6.259 6.238 1.00 81.69 89 ALA A CA 1
ATOM 714 C C . ALA A 1 89 ? 9.043 7.528 5.623 1.00 81.69 89 ALA A C 1
ATOM 716 O O . ALA A 1 89 ? 9.396 7.866 4.495 1.00 81.69 89 ALA A O 1
ATOM 717 N N . ILE A 1 90 ? 8.181 8.255 6.344 1.00 84.56 90 ILE A N 1
ATOM 718 C CA . ILE A 1 90 ? 7.556 9.477 5.811 1.00 84.56 90 ILE A CA 1
ATOM 719 C C . ILE A 1 90 ? 8.608 10.580 5.668 1.00 84.56 90 ILE A C 1
ATOM 721 O O . ILE A 1 90 ? 8.665 11.256 4.640 1.00 84.56 90 ILE A O 1
ATOM 725 N N . ASN A 1 91 ? 9.478 10.732 6.668 1.00 86.44 91 ASN A N 1
ATOM 726 C CA . ASN A 1 91 ? 10.550 11.726 6.642 1.00 86.44 91 ASN A CA 1
ATOM 727 C C . ASN A 1 91 ? 11.578 11.418 5.547 1.00 86.44 91 ASN A C 1
ATOM 729 O O . ASN A 1 91 ? 11.953 12.318 4.797 1.00 86.44 91 ASN A O 1
ATOM 733 N N . LEU A 1 92 ? 11.957 10.146 5.384 1.00 88.31 92 LEU A N 1
ATOM 734 C CA . LEU A 1 92 ? 12.843 9.722 4.298 1.00 88.31 92 LEU A CA 1
ATOM 735 C C . LEU A 1 92 ? 12.217 9.966 2.918 1.00 88.31 92 LEU A C 1
ATOM 737 O O . LEU A 1 92 ? 12.891 10.461 2.016 1.00 88.31 92 LEU A O 1
ATOM 741 N N . ALA A 1 93 ? 10.929 9.651 2.749 1.00 87.19 93 ALA A N 1
ATOM 742 C CA . ALA A 1 93 ? 10.221 9.913 1.501 1.00 87.19 93 ALA A CA 1
ATOM 743 C C . ALA A 1 93 ? 10.190 11.414 1.186 1.00 87.19 93 ALA A C 1
ATOM 745 O O . ALA A 1 93 ? 10.491 11.806 0.064 1.00 87.19 93 ALA A O 1
ATOM 746 N N . ARG A 1 94 ? 9.907 12.269 2.177 1.00 87.19 94 ARG A N 1
ATOM 747 C CA . ARG A 1 94 ? 9.952 13.730 2.008 1.00 87.19 94 ARG A CA 1
ATOM 748 C C . ARG A 1 94 ? 11.337 14.228 1.604 1.00 87.19 94 ARG A C 1
ATOM 750 O O . ARG A 1 94 ? 11.407 15.079 0.726 1.00 87.19 94 ARG A O 1
ATOM 757 N N . ALA A 1 95 ? 12.404 13.712 2.215 1.00 88.81 95 ALA A N 1
ATOM 758 C CA . ALA A 1 95 ? 13.774 14.079 1.860 1.00 88.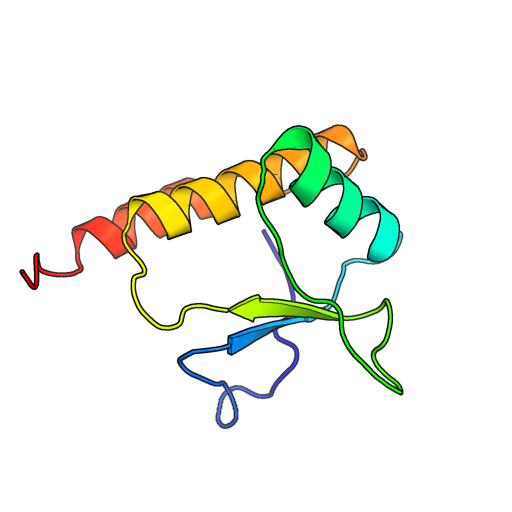81 95 ALA A CA 1
ATOM 759 C C . ALA A 1 95 ? 14.082 13.728 0.394 1.00 88.81 95 ALA A C 1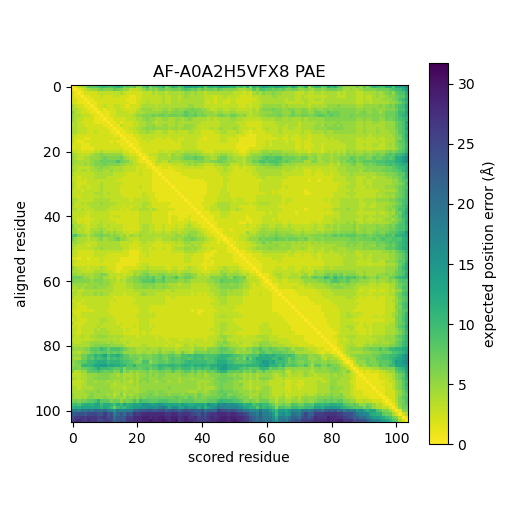
ATOM 761 O O . ALA A 1 95 ? 14.410 14.614 -0.389 1.00 88.81 95 ALA A O 1
ATOM 762 N N . LYS A 1 96 ? 13.824 12.480 -0.019 1.00 88.69 96 LYS A N 1
ATOM 763 C CA . LYS A 1 96 ? 14.046 12.038 -1.408 1.00 88.69 96 LYS A CA 1
ATOM 764 C C . LYS A 1 96 ? 13.188 12.786 -2.430 1.00 88.69 96 LYS A C 1
ATOM 766 O O . LYS A 1 96 ? 13.653 13.112 -3.514 1.00 88.69 96 LYS A O 1
ATOM 771 N N . LEU A 1 97 ? 11.934 13.090 -2.092 1.00 86.25 97 LEU A N 1
ATOM 772 C CA . LEU A 1 97 ? 11.043 13.845 -2.979 1.00 86.25 97 LEU A CA 1
ATOM 773 C C . LEU A 1 97 ? 11.462 15.317 -3.144 1.00 86.25 97 LEU A C 1
ATOM 775 O O . LEU A 1 97 ? 11.039 15.944 -4.115 1.00 86.25 97 LEU A O 1
ATOM 779 N N . ARG A 1 98 ? 12.250 15.883 -2.216 1.00 83.94 98 ARG A N 1
ATOM 780 C CA . ARG A 1 98 ? 12.831 17.233 -2.351 1.00 83.94 98 ARG A CA 1
ATOM 781 C C . ARG A 1 98 ? 14.021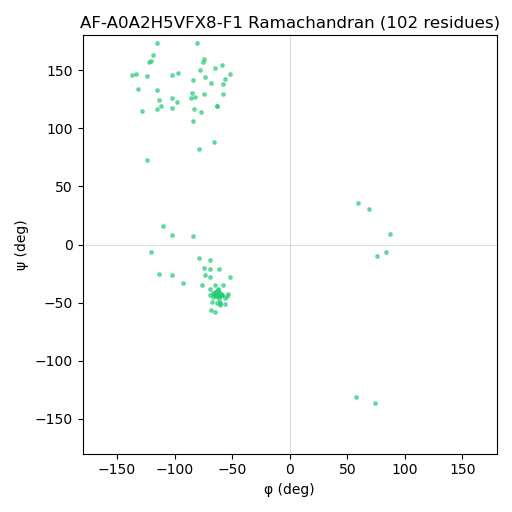 17.254 -3.308 1.00 83.94 98 ARG A C 1
ATOM 783 O O . ARG A 1 98 ? 14.189 18.243 -4.009 1.00 83.94 98 ARG A O 1
ATOM 790 N N . GLU A 1 99 ? 14.810 16.182 -3.329 1.00 81.81 99 GLU A N 1
ATOM 791 C CA . GLU A 1 99 ? 15.986 16.027 -4.198 1.00 81.81 99 GLU A CA 1
ATOM 792 C C . GLU A 1 99 ? 15.610 15.776 -5.663 1.00 81.81 99 GLU A C 1
ATOM 794 O O . GLU A 1 99 ? 16.364 16.132 -6.568 1.00 81.81 99 GLU A O 1
ATOM 799 N N . LEU A 1 100 ? 14.429 15.202 -5.913 1.00 77.19 100 LEU A N 1
ATOM 800 C CA . LEU A 1 100 ? 13.878 15.117 -7.261 1.00 77.19 100 LEU A CA 1
ATOM 801 C C . LEU A 1 100 ? 13.641 16.540 -7.781 1.00 77.19 100 LEU A C 1
ATOM 803 O O . LEU A 1 100 ? 12.866 17.307 -7.192 1.00 77.19 100 LEU A O 1
ATOM 807 N N . LYS A 1 101 ? 14.309 16.900 -8.883 1.00 60.47 101 LYS A N 1
ATOM 808 C CA . LYS A 1 101 ? 14.074 18.169 -9.581 1.00 60.47 101 LYS A CA 1
ATOM 809 C C . LYS A 1 101 ? 12.576 18.313 -9.873 1.00 60.47 101 LYS A C 1
ATOM 811 O O . LYS A 1 101 ? 11.850 17.325 -10.013 1.00 60.47 101 LYS A O 1
ATOM 816 N N . LYS A 1 102 ? 12.080 19.553 -9.845 1.00 54.78 102 LYS A N 1
ATOM 817 C CA . LYS A 1 102 ? 10.757 19.865 -10.394 1.00 54.78 102 LYS A CA 1
ATOM 818 C C . LYS A 1 102 ? 10.860 19.629 -11.897 1.00 54.78 102 LYS A C 1
ATOM 820 O O . LYS A 1 102 ? 11.254 20.534 -12.619 1.00 54.78 102 LYS A O 1
ATOM 825 N N . ASP A 1 103 ? 10.603 18.406 -12.331 1.00 52.12 103 ASP A N 1
ATOM 826 C CA . ASP A 1 103 ? 10.264 18.184 -13.722 1.00 52.12 103 ASP A CA 1
ATOM 827 C C . ASP A 1 103 ? 8.769 18.483 -13.832 1.00 52.12 103 ASP A C 1
ATOM 829 O O . ASP A 1 103 ? 7.944 17.829 -13.183 1.00 52.12 103 ASP A O 1
ATOM 833 N N . VAL A 1 104 ? 8.505 19.524 -14.630 1.00 43.38 104 VAL A N 1
ATOM 834 C CA . VAL A 1 104 ? 7.276 20.315 -14.827 1.00 43.38 104 VAL A CA 1
ATOM 835 C C . VAL A 1 104 ? 7.084 21.473 -13.843 1.00 43.38 104 VAL A C 1
ATOM 837 O O . VAL A 1 104 ? 6.824 21.251 -12.636 1.00 43.38 104 VAL A O 1
#

Foldseek 3Di:
DPWAWPDDPVPDDPFKTKTFDDPPDAPVVLQVCLCVPQVDHWAADDDPRGRGMIMDGRDDPDDLVNVLSNVVSSCVSCVVVVHHDDPVVSVVSVVVNVVPPPPD

Radius of gyration: 13.92 Å; Cα contacts (8 Å, |Δi|>4): 116; chains: 1; bounding box: 30×39×31 Å

Secondary structure (DSSP, 8-state):
--PPBSS-GGG--SSEEEEEPPTT--HHHHHHHHHHHH----EEP-GGGTTTEEEEE--SS--HHHHHHHHHHHHHHHHHTT----THHHHHHHHHHHHS----

pLDDT: mean 88.54, std 8.94, range [43.38, 95.88]

Mean predicted aligned error: 4.76 Å

Sequence (104 aa):
MGFKPFPVKDLRSYTVLAFWHKEGID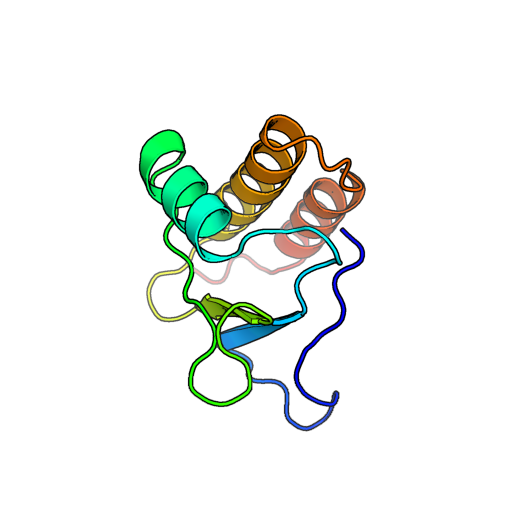DVKFREYLDKKYGVIIAGGFGEVRGKVFRIGSMGIVNRQHVIKTLSSMVKAFKDLGFTLEEKAINLARAKLRELKKDV

Nearest PDB structures (foldseek):
  3nnk-assembly1_C  TM=9.003E-01  e=4.318E-07  Klebsiella pneumoniae subsp. pneumoniae MGH 78578
  3nnk-assembly3_L  TM=9.019E-01  e=5.942E-07  Klebsiella pneumoniae subsp. pneumoniae MGH 78578
  3isl-assembly1_B  TM=9.117E-01  e=2.272E-06  Bacillus subtilis
  6pk3-assembly1_B  TM=9.059E-01  e=2.413E-05  Arabidopsis thaliana
  4cbr-assembly1_A-2  TM=9.008E-01  e=2.404E-04  Homo sapiens